Protein AF-A0A315B675-F1 (afdb_monomer_lite)

Structure (mmCIF, N/CA/C/O backbone):
data_AF-A0A315B675-F1
#
_entry.id   AF-A0A315B675-F1
#
loop_
_atom_site.group_PDB
_atom_site.id
_atom_site.type_symbol
_atom_site.label_atom_id
_atom_site.label_alt_id
_atom_site.label_comp_id
_atom_site.label_asym_id
_atom_site.label_entity_id
_atom_site.label_seq_id
_atom_site.pdbx_PDB_ins_code
_atom_site.Cartn_x
_atom_site.Cartn_y
_atom_site.Cartn_z
_atom_site.occupancy
_atom_site.B_iso_or_equiv
_atom_site.auth_seq_id
_atom_site.auth_comp_id
_atom_site.auth_asym_id
_atom_site.auth_atom_id
_atom_site.pdbx_PDB_model_num
ATOM 1 N N . MET A 1 1 ? -19.555 -1.555 -40.958 1.00 49.31 1 MET A N 1
ATOM 2 C CA . MET A 1 1 ? -19.017 -1.549 -39.579 1.00 49.31 1 MET A CA 1
ATOM 3 C C . MET A 1 1 ? -18.232 -0.266 -39.367 1.00 49.31 1 MET A C 1
ATOM 5 O O . MET A 1 1 ? -17.233 -0.069 -40.044 1.00 49.31 1 MET A O 1
ATOM 9 N N . ALA A 1 2 ? -18.707 0.632 -38.504 1.00 65.44 2 ALA A N 1
ATOM 10 C CA . ALA A 1 2 ? -17.981 1.851 -38.157 1.00 65.44 2 ALA A CA 1
ATOM 11 C C . ALA A 1 2 ? -17.162 1.595 -36.886 1.00 65.44 2 ALA A C 1
ATOM 13 O O . ALA A 1 2 ? -17.710 1.174 -35.870 1.00 65.44 2 ALA A O 1
ATOM 14 N N . LEU A 1 3 ? -15.851 1.828 -36.952 1.00 73.19 3 LEU A N 1
ATOM 15 C CA . LEU A 1 3 ? -14.991 1.867 -35.772 1.00 73.19 3 LEU A CA 1
ATOM 16 C C . LEU A 1 3 ? -15.492 3.045 -34.922 1.00 73.19 3 LEU A C 1
ATOM 18 O O . LEU A 1 3 ? -15.460 4.170 -35.410 1.00 73.19 3 LEU A O 1
ATOM 22 N N . GLY A 1 4 ? -16.015 2.809 -33.716 1.00 86.25 4 GLY A N 1
ATOM 23 C CA . GLY A 1 4 ? -16.612 3.824 -32.827 1.00 86.25 4 GLY A CA 1
ATOM 24 C C . GLY A 1 4 ? -15.612 4.843 -32.262 1.00 86.25 4 GLY A C 1
ATOM 25 O O . GLY A 1 4 ? -15.545 5.054 -31.057 1.00 86.25 4 GLY A O 1
ATOM 26 N N . VAL A 1 5 ? -14.791 5.443 -33.120 1.00 82.44 5 VAL A N 1
ATOM 27 C CA . VAL A 1 5 ? -13.722 6.386 -32.794 1.00 82.44 5 VAL A CA 1
ATOM 28 C C . VAL A 1 5 ? -13.802 7.607 -33.705 1.00 82.44 5 VAL A C 1
ATOM 30 O O . VAL A 1 5 ? -14.189 7.517 -34.870 1.00 82.44 5 VAL A O 1
ATOM 33 N N . SER A 1 6 ? -13.403 8.765 -33.176 1.00 88.31 6 SER A N 1
ATOM 34 C CA . SER A 1 6 ? -13.388 10.013 -33.944 1.00 88.31 6 SER A CA 1
ATOM 35 C C . SER A 1 6 ? -12.448 9.935 -35.154 1.00 88.31 6 SER A C 1
ATOM 37 O O . SER A 1 6 ? -11.316 9.451 -35.048 1.00 88.31 6 SER A O 1
ATOM 39 N N . ARG A 1 7 ? -12.886 10.492 -36.293 1.00 84.88 7 ARG A N 1
ATOM 40 C CA . ARG A 1 7 ? -12.094 10.596 -37.532 1.00 84.88 7 ARG A CA 1
ATOM 41 C C . ARG A 1 7 ? -10.771 11.339 -37.322 1.00 84.88 7 ARG A C 1
ATOM 43 O O . ARG A 1 7 ? -9.761 10.933 -37.891 1.00 84.88 7 ARG A O 1
ATOM 50 N N . SER A 1 8 ? -10.749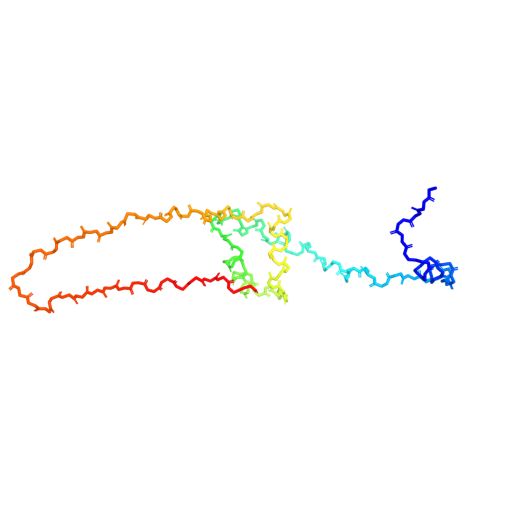 12.368 -36.472 1.00 87.50 8 SER A N 1
ATOM 51 C CA . SER A 1 8 ? -9.523 13.116 -36.160 1.00 87.50 8 SER A CA 1
ATOM 52 C C . SER A 1 8 ? -8.491 12.250 -35.434 1.00 87.50 8 SER A C 1
ATOM 54 O O . SER A 1 8 ? -7.315 12.279 -35.780 1.00 87.50 8 SER A O 1
ATOM 56 N N . ASN A 1 9 ? -8.928 11.403 -34.499 1.00 85.69 9 ASN A N 1
ATOM 57 C CA . ASN A 1 9 ? -8.054 10.474 -33.781 1.00 85.69 9 ASN A CA 1
ATOM 58 C C . ASN A 1 9 ? -7.421 9.439 -34.728 1.00 85.69 9 ASN A C 1
ATOM 60 O O . ASN A 1 9 ? -6.246 9.104 -34.595 1.00 85.69 9 ASN A O 1
ATOM 64 N N . VAL A 1 10 ? -8.184 8.959 -35.715 1.00 87.38 10 VAL A N 1
ATOM 65 C CA . VAL A 1 10 ? -7.675 8.030 -36.738 1.00 87.38 10 VAL A CA 1
ATOM 66 C C . VAL A 1 10 ? -6.635 8.706 -37.630 1.00 87.38 10 VAL A C 1
ATOM 68 O O . VAL A 1 10 ? -5.599 8.106 -37.909 1.00 87.38 10 VAL A O 1
ATOM 71 N N . LEU A 1 11 ? -6.880 9.949 -38.052 1.00 88.75 11 LEU A N 1
ATOM 72 C CA . LEU A 1 11 ? -5.930 10.711 -38.865 1.00 88.75 11 LEU A CA 1
ATOM 73 C C . LEU A 1 11 ? -4.632 10.983 -38.106 1.00 88.75 11 LEU A C 1
ATOM 75 O O . LEU A 1 11 ? -3.570 10.663 -38.625 1.00 88.75 11 LEU A O 1
ATOM 79 N N . ILE A 1 12 ? -4.724 11.456 -36.859 1.00 85.88 12 ILE A N 1
ATOM 80 C CA . ILE A 1 12 ? -3.563 11.695 -35.989 1.00 85.88 12 ILE A CA 1
ATOM 81 C C . ILE A 1 12 ? -2.746 10.416 -35.811 1.00 85.88 12 ILE A C 1
ATOM 83 O O . ILE A 1 12 ? -1.523 10.460 -35.851 1.00 85.88 12 ILE A O 1
ATOM 87 N N . LYS A 1 13 ? -3.397 9.259 -35.635 1.00 83.31 13 LYS A N 1
ATOM 88 C CA . LYS A 1 13 ? -2.684 7.982 -35.518 1.00 83.31 13 LYS A CA 1
ATOM 89 C C . LYS A 1 13 ? -1.979 7.563 -36.807 1.00 83.31 13 LYS A C 1
ATOM 91 O O . LYS A 1 13 ? -0.907 6.976 -36.720 1.00 83.31 13 LYS A O 1
ATOM 96 N N . LYS A 1 14 ? -2.561 7.859 -37.973 1.00 84.88 14 LYS A N 1
ATOM 97 C CA . LYS A 1 14 ? -1.974 7.548 -39.286 1.00 84.88 14 LYS A CA 1
ATOM 98 C C . LYS A 1 14 ? -0.790 8.441 -39.648 1.00 84.88 14 LYS A C 1
ATOM 100 O O . LYS A 1 14 ? 0.099 7.979 -40.347 1.00 84.88 14 LYS A O 1
ATOM 105 N N . THR A 1 15 ? -0.782 9.695 -39.206 1.00 87.81 15 THR A N 1
ATOM 106 C CA . THR A 1 15 ? 0.290 10.659 -39.510 1.00 87.81 15 THR A CA 1
ATOM 107 C C . THR A 1 15 ? 1.457 10.621 -38.523 1.00 87.81 15 THR A C 1
ATOM 109 O O . THR A 1 15 ? 2.396 11.402 -38.663 1.00 87.81 15 THR A O 1
ATOM 112 N N . ARG A 1 16 ? 1.428 9.734 -37.523 1.00 85.44 16 ARG A N 1
ATOM 113 C CA . ARG A 1 16 ? 2.542 9.557 -36.583 1.00 85.44 16 ARG A CA 1
ATOM 114 C C . ARG A 1 16 ? 3.779 9.009 -37.291 1.00 85.44 16 ARG A C 1
ATOM 116 O O . ARG A 1 16 ? 3.678 8.104 -38.113 1.00 85.44 16 ARG A O 1
ATOM 123 N N . SER A 1 17 ? 4.941 9.538 -36.910 1.00 84.12 17 SER A N 1
ATOM 124 C CA . SER A 1 17 ? 6.242 8.965 -37.272 1.00 84.12 17 SER A CA 1
ATOM 125 C C . SER A 1 17 ? 6.368 7.534 -36.735 1.00 84.12 17 SER A C 1
ATOM 127 O O . SER A 1 17 ? 5.757 7.210 -35.713 1.00 84.12 17 SER A O 1
ATOM 129 N N . SER A 1 18 ? 7.185 6.689 -37.372 1.00 80.31 18 SER A N 1
ATOM 130 C CA . SER A 1 18 ? 7.477 5.335 -36.869 1.00 80.31 18 SER A CA 1
ATOM 131 C C . SER A 1 18 ? 8.066 5.349 -35.461 1.00 80.31 18 SER A C 1
ATOM 133 O O . SER A 1 18 ? 7.839 4.422 -34.689 1.00 80.31 18 SER A O 1
ATOM 135 N N . ASP A 1 19 ? 8.768 6.427 -35.115 1.00 83.69 19 ASP A N 1
ATOM 136 C CA . ASP A 1 19 ? 9.432 6.596 -33.820 1.00 83.69 19 ASP A CA 1
ATOM 137 C C . ASP A 1 19 ? 8.488 7.164 -32.749 1.00 83.69 19 ASP A C 1
ATOM 139 O O . ASP A 1 19 ? 8.890 7.421 -31.613 1.00 83.69 19 ASP A O 1
ATOM 143 N N . TRP A 1 20 ? 7.215 7.394 -33.094 1.00 80.94 20 TRP A N 1
ATOM 144 C CA . TRP A 1 20 ? 6.240 7.943 -32.166 1.00 80.94 20 TRP A CA 1
ATOM 145 C C . TRP A 1 20 ? 5.902 6.939 -31.060 1.00 80.94 20 TRP A C 1
ATOM 147 O O . TRP A 1 20 ? 5.170 5.967 -31.262 1.00 80.94 20 TRP A O 1
ATOM 157 N N . ALA A 1 21 ? 6.362 7.230 -29.847 1.00 79.12 21 ALA A N 1
ATOM 158 C CA . ALA A 1 21 ? 5.934 6.545 -28.638 1.00 79.12 21 ALA A CA 1
ATOM 159 C C . ALA A 1 21 ? 4.860 7.371 -27.918 1.00 79.12 21 ALA A C 1
ATOM 161 O O . ALA A 1 21 ? 5.108 8.499 -27.493 1.00 79.12 21 ALA A O 1
ATOM 162 N N . ASP A 1 22 ? 3.668 6.797 -27.726 1.00 78.50 22 ASP A N 1
ATOM 163 C CA . ASP A 1 22 ? 2.661 7.404 -26.854 1.00 78.50 22 ASP A CA 1
ATOM 164 C C . ASP A 1 22 ? 3.229 7.488 -25.419 1.00 78.50 22 ASP A C 1
ATOM 166 O O . ASP A 1 22 ? 3.544 6.474 -24.789 1.00 78.50 22 ASP A O 1
ATOM 170 N N . LEU A 1 23 ? 3.367 8.712 -24.894 1.00 69.00 23 LEU A N 1
ATOM 171 C CA . LEU A 1 23 ? 3.974 9.014 -23.586 1.00 69.00 23 LEU A CA 1
ATOM 172 C C . LEU A 1 23 ? 3.111 8.590 -22.379 1.00 69.00 23 LEU A C 1
ATOM 174 O O . LEU A 1 23 ? 3.381 8.971 -21.245 1.00 69.00 23 LEU A O 1
ATOM 178 N N . THR A 1 24 ? 2.085 7.762 -22.580 1.00 60.97 24 THR A N 1
ATOM 179 C CA . THR A 1 24 ? 1.218 7.240 -21.509 1.00 60.97 24 THR A CA 1
ATOM 180 C C . THR A 1 24 ? 1.850 6.086 -20.731 1.00 60.97 24 THR A C 1
ATOM 182 O O . THR A 1 24 ? 1.169 5.399 -19.968 1.00 60.97 24 THR A O 1
ATOM 185 N N . LYS A 1 25 ? 3.143 5.812 -20.927 1.00 57.00 25 LYS A N 1
ATOM 186 C CA . LYS A 1 25 ? 3.842 4.782 -20.163 1.00 57.00 25 LYS A CA 1
ATOM 187 C C . LYS A 1 25 ? 4.129 5.333 -18.771 1.00 57.00 25 LYS A C 1
ATOM 189 O O . LYS A 1 25 ? 4.917 6.260 -18.614 1.00 57.00 25 LYS A O 1
ATOM 194 N N . SER A 1 26 ? 3.459 4.755 -17.771 1.00 55.53 26 SER A N 1
ATOM 195 C CA . SER A 1 26 ? 3.758 4.962 -16.352 1.00 55.53 26 SER A CA 1
ATOM 196 C C . SER A 1 26 ? 5.269 5.007 -16.151 1.00 55.53 26 SER A C 1
ATOM 198 O O . SER A 1 26 ? 5.966 4.088 -16.583 1.00 55.53 26 SER A O 1
ATOM 200 N N . THR A 1 27 ? 5.757 6.056 -15.482 1.00 56.50 27 THR A N 1
ATOM 201 C CA . THR A 1 27 ? 7.158 6.184 -15.070 1.00 56.50 27 THR A CA 1
ATOM 202 C C . THR A 1 27 ? 7.649 4.859 -14.498 1.00 56.50 27 THR A C 1
ATOM 204 O O . THR A 1 27 ? 6.909 4.206 -13.753 1.00 56.50 27 THR A O 1
ATOM 207 N N . HIS A 1 28 ? 8.873 4.481 -14.884 1.00 57.09 28 HIS A N 1
ATOM 208 C CA . HIS A 1 28 ? 9.567 3.257 -14.495 1.00 57.09 28 HIS A CA 1
ATOM 209 C C . HIS A 1 28 ? 9.185 2.843 -13.070 1.00 57.09 28 HIS A C 1
ATOM 211 O O . HIS A 1 28 ? 9.314 3.636 -12.130 1.00 57.09 28 HIS A O 1
ATOM 217 N N . LYS A 1 29 ? 8.660 1.621 -12.915 1.00 64.50 29 LYS A N 1
ATOM 218 C CA . LYS A 1 29 ? 8.373 1.050 -11.597 1.00 64.50 29 LYS A CA 1
ATOM 219 C C . LYS A 1 29 ? 9.696 1.120 -10.833 1.00 64.50 29 LYS A C 1
ATOM 221 O O . LYS A 1 29 ? 10.689 0.562 -11.296 1.00 64.50 29 LYS A O 1
ATOM 226 N N . ALA A 1 30 ? 9.745 1.916 -9.763 1.00 66.12 30 ALA A N 1
ATOM 227 C CA . ALA A 1 30 ? 10.901 1.909 -8.876 1.00 66.12 30 ALA A CA 1
ATOM 228 C C . ALA A 1 30 ? 11.116 0.454 -8.461 1.00 66.12 30 ALA A C 1
ATOM 230 O O . ALA A 1 30 ? 10.124 -0.213 -8.155 1.00 66.12 30 ALA A O 1
ATOM 231 N N . ASP A 1 31 ? 12.353 -0.032 -8.534 1.00 72.56 31 ASP A N 1
ATOM 232 C CA . ASP A 1 31 ? 12.662 -1.407 -8.160 1.00 72.56 31 ASP A CA 1
ATOM 233 C C . ASP A 1 31 ? 12.183 -1.624 -6.728 1.00 72.56 31 ASP A C 1
ATOM 235 O O . ASP A 1 31 ? 12.704 -0.999 -5.820 1.00 72.56 31 ASP A O 1
ATOM 239 N N . ASP A 1 32 ? 11.115 -2.398 -6.550 1.00 79.19 32 ASP A N 1
ATOM 240 C CA . ASP A 1 32 ? 10.455 -2.634 -5.267 1.00 79.19 32 ASP A CA 1
ATOM 241 C C . ASP A 1 32 ? 11.124 -3.812 -4.511 1.00 79.19 32 ASP A C 1
ATOM 243 O O . ASP A 1 32 ? 10.577 -4.284 -3.512 1.00 79.19 32 ASP A O 1
ATOM 247 N N . ALA A 1 33 ? 12.279 -4.310 -4.986 1.00 80.94 33 ALA A N 1
ATOM 248 C CA . ALA A 1 33 ? 13.001 -5.448 -4.413 1.00 80.94 33 ALA A CA 1
ATOM 249 C C . ALA A 1 33 ? 13.501 -5.203 -2.981 1.00 80.94 33 ALA A C 1
ATOM 251 O O . ALA A 1 33 ? 13.322 -6.064 -2.121 1.00 80.94 33 ALA A O 1
ATOM 252 N N . ASP A 1 34 ? 14.042 -4.016 -2.697 1.00 80.12 34 ASP A N 1
ATOM 253 C CA . ASP A 1 34 ? 14.421 -3.562 -1.347 1.00 80.12 34 ASP A CA 1
ATOM 254 C C . ASP A 1 34 ? 13.255 -3.704 -0.357 1.00 80.12 34 ASP A C 1
ATOM 256 O O . ASP A 1 34 ? 13.399 -4.200 0.762 1.00 80.12 34 ASP A O 1
ATOM 260 N N . LEU A 1 35 ? 12.062 -3.305 -0.793 1.00 79.50 35 LEU A N 1
ATOM 261 C CA . LEU A 1 35 ? 10.867 -3.332 0.025 1.00 79.50 35 LEU A CA 1
ATOM 262 C C . LEU A 1 35 ? 10.319 -4.758 0.170 1.00 79.50 35 LEU A C 1
ATOM 264 O O . LEU A 1 35 ? 9.846 -5.127 1.246 1.00 79.50 35 LEU A O 1
ATOM 268 N N . LYS A 1 36 ? 10.411 -5.566 -0.888 1.00 81.69 36 LYS A N 1
ATOM 269 C CA . LYS A 1 36 ? 10.019 -6.980 -0.881 1.00 81.69 36 LYS A CA 1
ATOM 270 C C . LYS A 1 36 ? 10.939 -7.852 -0.023 1.00 81.69 36 LYS A C 1
ATOM 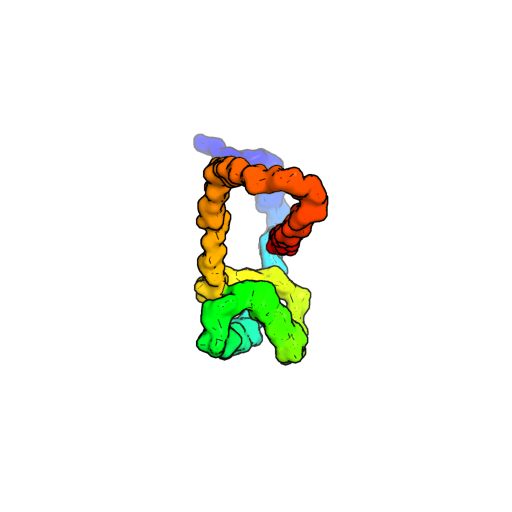272 O O . LYS A 1 36 ? 10.446 -8.846 0.495 1.00 81.69 36 LYS A O 1
ATOM 277 N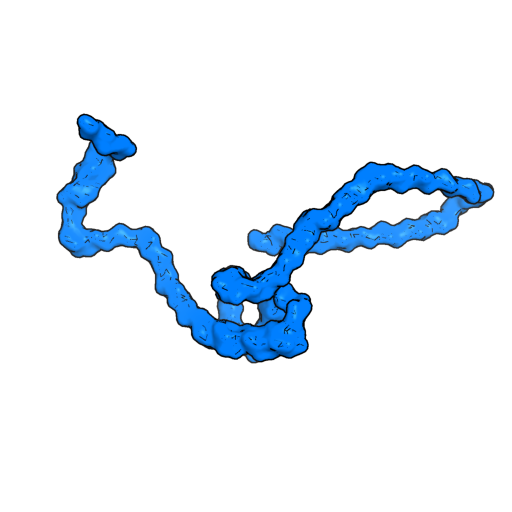 N . ASP A 1 37 ? 12.209 -7.491 0.182 1.00 82.62 37 ASP A N 1
ATOM 278 C CA . ASP A 1 37 ? 13.100 -8.193 1.125 1.00 82.62 37 ASP A CA 1
ATOM 279 C C . ASP A 1 37 ? 12.863 -7.767 2.586 1.00 82.62 37 ASP A C 1
ATOM 281 O O . ASP A 1 37 ? 12.815 -8.599 3.499 1.00 82.62 37 ASP A O 1
ATOM 285 N N . ALA A 1 38 ? 12.643 -6.469 2.820 1.00 79.56 38 ALA A N 1
ATOM 286 C CA . ALA A 1 38 ? 12.465 -5.931 4.168 1.00 79.56 38 ALA A CA 1
ATOM 287 C C . ALA A 1 38 ? 11.103 -6.300 4.788 1.00 79.56 38 ALA A C 1
ATOM 289 O O . ALA A 1 38 ? 11.016 -6.662 5.968 1.00 79.56 38 ALA A O 1
ATOM 290 N N . LEU A 1 39 ? 10.020 -6.232 4.005 1.00 79.62 39 LEU A N 1
ATOM 291 C CA . LEU A 1 39 ? 8.655 -6.405 4.510 1.00 79.62 39 LEU A CA 1
ATOM 292 C C . LEU A 1 39 ? 8.353 -7.795 5.092 1.00 79.62 39 LEU A C 1
ATOM 294 O O . LEU A 1 39 ? 7.750 -7.834 6.165 1.00 79.62 39 LEU A O 1
ATOM 298 N N . PRO A 1 40 ? 8.766 -8.930 4.494 1.00 80.12 40 PRO A N 1
ATOM 299 C CA . PRO A 1 40 ? 8.512 -10.251 5.060 1.00 80.12 40 PRO A CA 1
ATOM 300 C C . PRO A 1 40 ? 9.062 -10.402 6.475 1.00 80.12 40 PRO A C 1
ATOM 302 O O . PRO A 1 40 ? 8.396 -10.990 7.320 1.00 80.12 40 PRO A O 1
ATOM 305 N N . ARG A 1 41 ? 10.240 -9.837 6.771 1.00 79.25 41 ARG A N 1
ATOM 306 C CA . ARG A 1 41 ? 10.830 -9.881 8.120 1.00 79.25 41 ARG A CA 1
ATOM 307 C C . ARG A 1 41 ? 9.959 -9.132 9.130 1.00 79.25 41 ARG A C 1
ATOM 309 O O . ARG A 1 41 ? 9.777 -9.579 10.259 1.00 79.25 41 ARG A O 1
ATOM 316 N N . MET A 1 42 ? 9.377 -8.011 8.713 1.00 76.25 42 MET A N 1
ATOM 317 C CA . MET A 1 42 ? 8.521 -7.176 9.557 1.00 76.25 42 MET A CA 1
ATOM 318 C C . MET A 1 42 ? 7.127 -7.784 9.748 1.00 76.25 42 MET A C 1
ATOM 320 O O . MET A 1 42 ? 6.616 -7.811 10.868 1.00 76.25 42 MET A O 1
ATOM 324 N N . VAL A 1 43 ? 6.526 -8.285 8.666 1.00 77.00 43 VAL A N 1
ATOM 325 C CA . VAL A 1 43 ? 5.179 -8.870 8.657 1.00 77.00 43 VAL A CA 1
ATOM 326 C C . VAL A 1 43 ? 5.169 -10.228 9.363 1.00 77.00 43 VAL A C 1
ATOM 328 O O . VAL A 1 43 ? 4.271 -10.469 10.163 1.00 77.00 43 V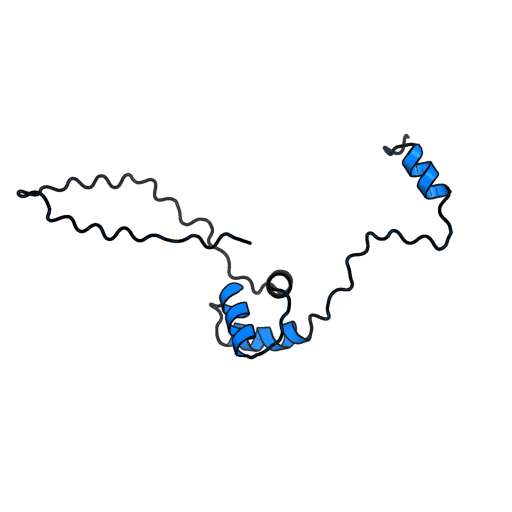AL A O 1
ATOM 331 N N . LYS A 1 44 ? 6.185 -11.083 9.161 1.00 73.06 44 LYS A N 1
ATOM 332 C CA . LYS A 1 44 ? 6.301 -12.375 9.868 1.00 73.06 44 LYS A CA 1
ATOM 333 C C . LYS A 1 44 ? 6.456 -12.196 11.375 1.00 73.06 44 LYS A C 1
ATOM 335 O O . LYS A 1 44 ? 5.813 -12.907 12.137 1.00 73.06 44 LYS A O 1
ATOM 340 N N . ASN A 1 45 ? 7.259 -11.224 11.807 1.00 67.25 45 ASN A N 1
ATOM 341 C CA . ASN A 1 45 ? 7.439 -10.957 13.233 1.00 67.25 45 ASN A CA 1
ATOM 342 C C . ASN A 1 45 ? 6.197 -10.324 13.874 1.00 67.25 45 ASN A C 1
ATOM 344 O O . ASN A 1 45 ? 6.000 -10.457 15.080 1.00 67.25 45 ASN A O 1
ATOM 348 N N . ARG A 1 46 ? 5.378 -9.594 13.101 1.00 66.50 46 ARG A N 1
ATOM 349 C CA . ARG A 1 46 ? 4.199 -8.879 13.609 1.00 66.50 46 ARG A CA 1
ATOM 350 C C . ARG A 1 46 ? 3.076 -8.863 12.575 1.00 66.50 46 ARG A C 1
ATOM 352 O O . ARG A 1 46 ? 2.801 -7.838 11.948 1.00 66.50 46 ARG A O 1
ATOM 359 N N . ALA A 1 47 ? 2.368 -9.987 12.485 1.00 61.31 47 ALA A N 1
ATOM 360 C CA . ALA A 1 47 ? 1.244 -10.209 11.571 1.00 61.31 47 ALA A CA 1
ATOM 361 C C . ALA A 1 47 ? 0.065 -9.224 11.743 1.00 61.31 47 ALA A C 1
ATOM 363 O O . ALA A 1 47 ? -0.883 -9.269 10.976 1.00 61.31 47 ALA A O 1
ATOM 364 N N . THR A 1 48 ? 0.105 -8.315 12.723 1.00 69.00 48 THR A N 1
ATOM 365 C CA . THR A 1 48 ? -0.929 -7.301 13.011 1.00 69.00 48 THR A CA 1
ATOM 366 C C . THR A 1 48 ? -0.600 -5.909 12.445 1.00 69.00 48 THR A C 1
ATOM 368 O O . THR A 1 48 ? -1.270 -4.912 12.752 1.00 69.00 48 THR A O 1
ATOM 371 N N . TYR A 1 49 ? 0.469 -5.770 11.658 1.00 77.00 49 TYR A N 1
ATOM 372 C CA . TYR A 1 49 ? 0.918 -4.463 11.177 1.00 77.00 49 TYR A CA 1
ATOM 373 C C . TYR A 1 49 ? 0.244 -4.072 9.859 1.00 77.00 49 TYR A C 1
ATOM 375 O O . TYR A 1 49 ? 0.580 -4.557 8.787 1.00 77.00 49 TYR A O 1
ATOM 383 N N . GLY A 1 50 ? -0.688 -3.119 9.936 1.00 77.75 50 GLY A N 1
ATOM 384 C CA . GLY A 1 50 ? -1.236 -2.452 8.756 1.00 77.75 50 GLY A CA 1
ATOM 385 C C . GLY A 1 50 ? -0.239 -1.478 8.114 1.00 77.75 50 GLY A C 1
ATOM 386 O O . GLY A 1 50 ? 0.759 -1.087 8.725 1.00 77.75 50 GLY A O 1
ATOM 387 N N . CYS A 1 51 ? -0.560 -1.010 6.905 1.00 79.69 51 CYS A N 1
ATOM 388 C CA . CYS A 1 51 ? 0.323 -0.188 6.064 1.00 79.69 51 CYS A CA 1
ATOM 389 C C . CYS A 1 51 ? 0.963 1.018 6.787 1.00 79.69 51 CYS A C 1
ATOM 391 O O . CYS A 1 51 ? 2.133 1.327 6.569 1.00 79.69 51 CYS A O 1
ATOM 393 N N . ARG A 1 52 ? 0.246 1.672 7.712 1.00 80.25 52 ARG A N 1
ATOM 394 C CA . ARG A 1 52 ? 0.805 2.787 8.501 1.00 80.25 52 ARG A CA 1
ATOM 395 C C . ARG A 1 52 ? 1.884 2.367 9.489 1.00 80.25 52 ARG A C 1
ATOM 397 O O . ARG A 1 52 ? 2.886 3.064 9.598 1.00 80.25 52 ARG A O 1
ATOM 404 N N . ARG A 1 53 ? 1.679 1.263 10.214 1.00 82.56 53 ARG A N 1
ATOM 405 C CA . ARG A 1 53 ? 2.657 0.774 11.200 1.00 82.56 53 ARG A CA 1
ATOM 406 C C . ARG A 1 53 ? 3.916 0.287 10.502 1.00 82.56 53 ARG A C 1
ATOM 408 O O . ARG A 1 53 ? 5.015 0.590 10.948 1.00 82.56 53 ARG A O 1
ATOM 415 N N . VAL A 1 54 ? 3.736 -0.384 9.367 1.00 82.88 54 VAL A N 1
ATOM 416 C CA . VAL A 1 54 ? 4.829 -0.770 8.476 1.00 82.88 54 VAL A CA 1
ATOM 417 C C . VAL A 1 54 ? 5.613 0.460 8.015 1.00 82.88 54 VAL A C 1
ATOM 419 O O . VAL A 1 54 ? 6.819 0.516 8.219 1.00 82.88 54 VAL A O 1
ATOM 422 N N . LEU A 1 55 ? 4.939 1.491 7.493 1.00 81.50 55 LEU A N 1
ATOM 423 C CA . LEU A 1 55 ? 5.599 2.727 7.064 1.00 81.50 55 LEU A CA 1
ATOM 424 C C . LEU A 1 55 ? 6.348 3.432 8.204 1.00 81.50 55 LEU A C 1
ATOM 426 O O . LEU A 1 55 ? 7.463 3.901 8.003 1.00 81.50 55 LEU A O 1
ATOM 430 N N . ALA A 1 56 ? 5.745 3.523 9.391 1.00 83.44 56 ALA A N 1
ATOM 431 C CA . ALA A 1 56 ? 6.382 4.132 10.556 1.00 83.44 56 ALA A CA 1
ATOM 432 C C . ALA A 1 56 ? 7.646 3.369 10.967 1.00 83.44 56 ALA A C 1
ATOM 434 O O . ALA A 1 56 ? 8.660 3.982 11.282 1.00 83.44 56 ALA A O 1
ATOM 435 N N . ARG A 1 57 ? 7.607 2.035 10.910 1.00 83.31 57 ARG A N 1
ATOM 436 C CA . ARG A 1 57 ? 8.764 1.211 11.240 1.00 83.31 57 ARG A CA 1
ATOM 437 C C . ARG A 1 57 ? 9.877 1.335 10.202 1.00 83.31 57 ARG A C 1
ATOM 439 O O . ARG A 1 57 ? 11.020 1.509 10.592 1.00 83.31 57 ARG A O 1
ATOM 446 N N . LEU A 1 58 ? 9.538 1.367 8.915 1.00 81.62 58 LEU A N 1
ATOM 447 C CA . LEU A 1 58 ? 10.516 1.583 7.845 1.00 81.62 58 LEU A CA 1
ATOM 448 C C . LEU A 1 58 ? 11.235 2.938 7.973 1.00 81.62 58 LEU A C 1
ATOM 450 O O . LEU A 1 58 ? 12.420 3.026 7.676 1.00 81.62 58 LEU A O 1
ATOM 454 N N . LYS A 1 59 ? 10.543 3.976 8.469 1.00 80.12 59 LYS A N 1
ATOM 455 C CA . LYS A 1 59 ? 11.169 5.270 8.793 1.00 80.12 59 LYS A CA 1
ATOM 456 C C . LYS A 1 59 ? 12.173 5.174 9.944 1.00 80.12 59 LYS A C 1
ATOM 458 O O . LYS A 1 59 ? 13.206 5.824 9.881 1.00 80.12 59 LYS A O 1
ATOM 463 N N . ILE A 1 60 ? 11.861 4.399 10.986 1.00 82.12 60 ILE A N 1
ATOM 464 C CA . ILE A 1 60 ? 12.762 4.181 12.133 1.00 82.12 60 ILE A CA 1
ATOM 465 C C . ILE A 1 60 ? 13.989 3.384 11.693 1.00 82.12 60 ILE A C 1
ATOM 467 O O . ILE A 1 60 ? 15.115 3.759 12.005 1.00 82.12 60 ILE A O 1
ATOM 471 N N . ASP A 1 61 ? 13.774 2.339 10.896 1.00 76.88 61 ASP A N 1
ATOM 472 C CA . ASP A 1 61 ? 14.838 1.497 10.348 1.00 76.88 61 ASP A CA 1
ATOM 473 C C . ASP A 1 61 ? 15.649 2.229 9.243 1.00 76.88 61 ASP A C 1
ATOM 475 O O . ASP A 1 61 ? 16.471 1.620 8.566 1.00 76.88 61 ASP A O 1
ATOM 479 N N . SER A 1 62 ? 15.442 3.548 9.072 1.00 65.50 62 SER A N 1
ATOM 480 C CA . SER A 1 62 ? 16.196 4.458 8.192 1.00 65.50 62 SER A CA 1
ATOM 481 C C . SER A 1 62 ? 16.213 4.053 6.716 1.00 65.50 62 SER A C 1
ATOM 483 O O . SER A 1 62 ? 17.019 4.546 5.926 1.00 65.50 62 SER A O 1
ATOM 485 N N . LEU A 1 63 ? 15.267 3.204 6.311 1.00 66.56 63 LEU A N 1
ATOM 486 C CA . LEU A 1 63 ? 14.992 2.954 4.910 1.00 66.56 63 LEU A CA 1
ATOM 487 C C . LEU A 1 63 ? 14.365 4.233 4.352 1.00 66.56 63 LEU A C 1
ATOM 489 O O . LEU A 1 63 ? 13.251 4.613 4.723 1.00 66.56 63 LEU A O 1
ATOM 493 N N . GLN A 1 64 ? 15.107 4.913 3.474 1.00 62.16 64 GLN A N 1
ATOM 494 C CA . GLN A 1 64 ? 14.706 6.118 2.739 1.00 62.16 64 GLN A CA 1
ATOM 495 C C . GLN A 1 64 ? 13.577 5.795 1.749 1.00 62.16 64 GLN A C 1
ATOM 497 O O . GLN A 1 64 ? 13.706 5.884 0.528 1.00 62.16 64 GLN A O 1
ATOM 502 N N . ILE A 1 65 ? 12.432 5.361 2.268 1.00 63.22 65 ILE A N 1
ATOM 503 C CA . ILE A 1 65 ? 11.276 5.041 1.454 1.00 63.22 65 ILE A CA 1
ATOM 504 C C . ILE A 1 65 ? 10.577 6.346 1.139 1.00 63.22 65 ILE A C 1
ATOM 506 O O . ILE A 1 65 ? 9.685 6.809 1.851 1.00 63.22 65 ILE A O 1
ATOM 510 N N . ASN A 1 66 ? 10.973 6.907 0.004 1.00 61.00 66 ASN A N 1
ATOM 511 C CA . ASN A 1 66 ? 10.509 8.198 -0.484 1.00 61.00 66 ASN A CA 1
ATOM 512 C C . ASN A 1 66 ? 8.986 8.301 -0.670 1.00 61.00 66 ASN A C 1
ATOM 514 O O . ASN A 1 66 ? 8.477 9.403 -0.864 1.00 61.00 66 ASN A O 1
ATOM 518 N N . LYS A 1 67 ? 8.220 7.195 -0.682 1.00 73.38 67 LYS A N 1
ATOM 519 C CA . LYS A 1 67 ? 6.797 7.232 -1.068 1.00 73.38 67 LYS A CA 1
ATOM 520 C C . LYS A 1 67 ? 5.917 6.276 -0.251 1.00 73.38 67 LYS A C 1
ATOM 522 O O . LYS A 1 67 ? 5.885 5.077 -0.506 1.00 73.38 67 LYS A O 1
ATOM 527 N N . LYS A 1 68 ? 5.062 6.824 0.626 1.00 77.94 68 LYS A N 1
ATOM 528 C CA . LYS A 1 68 ? 3.951 6.114 1.315 1.00 77.94 68 LYS A CA 1
ATOM 529 C C . LYS A 1 68 ? 3.090 5.277 0.354 1.00 77.94 68 LYS A C 1
ATOM 531 O O . LYS A 1 68 ? 2.724 4.148 0.666 1.00 77.94 68 LYS A O 1
ATOM 536 N N . LYS A 1 69 ? 2.817 5.804 -0.844 1.00 82.44 69 LYS A N 1
ATOM 537 C CA . LYS A 1 69 ? 2.054 5.107 -1.896 1.00 82.44 69 LYS A CA 1
ATOM 538 C C . LYS A 1 69 ? 2.767 3.857 -2.431 1.00 82.44 69 LYS A C 1
ATOM 540 O O . LYS A 1 69 ? 2.095 2.908 -2.816 1.00 82.44 69 LYS A O 1
ATOM 545 N N . ARG A 1 70 ? 4.106 3.836 -2.431 1.00 83.62 70 ARG A N 1
ATOM 546 C CA . ARG A 1 70 ? 4.910 2.676 -2.850 1.00 83.62 70 ARG A CA 1
ATOM 547 C C . ARG A 1 70 ? 4.735 1.518 -1.872 1.00 83.62 70 ARG A C 1
ATOM 549 O O . ARG A 1 70 ? 4.419 0.420 -2.306 1.00 83.62 70 ARG A O 1
ATOM 556 N N . VAL A 1 71 ? 4.830 1.799 -0.568 1.00 82.12 71 VAL A N 1
ATOM 557 C CA . VAL A 1 71 ? 4.596 0.800 0.491 1.00 82.12 71 VAL A CA 1
ATOM 558 C C . VAL A 1 71 ? 3.200 0.214 0.391 1.00 82.12 71 VAL A C 1
ATOM 560 O O . VAL A 1 71 ? 3.040 -1.000 0.383 1.00 82.12 71 VAL A O 1
ATOM 563 N N . TYR A 1 72 ? 2.193 1.075 0.247 1.00 83.94 72 TYR A N 1
ATOM 564 C CA . TYR A 1 72 ? 0.819 0.622 0.082 1.00 83.94 72 TYR A CA 1
ATOM 565 C C . TYR A 1 72 ? 0.644 -0.268 -1.154 1.00 83.94 72 TYR A C 1
ATOM 567 O O . TYR A 1 72 ? 0.039 -1.329 -1.050 1.00 83.94 72 TYR A O 1
ATOM 575 N N . ARG A 1 73 ? 1.201 0.133 -2.305 1.00 86.38 73 ARG A N 1
ATOM 576 C CA . ARG A 1 73 ? 1.105 -0.642 -3.547 1.00 86.38 73 ARG A CA 1
ATOM 577 C C . ARG A 1 73 ? 1.749 -2.019 -3.408 1.00 86.38 73 ARG A C 1
ATOM 579 O O . ARG A 1 73 ? 1.099 -2.997 -3.736 1.00 86.38 73 ARG A O 1
ATOM 586 N N . VAL A 1 74 ? 2.972 -2.101 -2.886 1.00 85.19 74 VAL A N 1
ATOM 587 C CA . VAL A 1 74 ? 3.672 -3.386 -2.708 1.00 85.19 74 VAL A CA 1
ATOM 588 C C . VAL A 1 74 ? 2.927 -4.285 -1.728 1.00 85.19 74 VAL A C 1
ATOM 590 O O . VAL A 1 74 ? 2.666 -5.438 -2.043 1.00 85.19 74 VAL A O 1
ATOM 593 N N . MET A 1 75 ? 2.483 -3.748 -0.588 1.00 83.88 75 MET A N 1
ATOM 594 C CA . MET A 1 75 ? 1.687 -4.524 0.368 1.00 83.88 75 MET A CA 1
ATOM 595 C C . MET A 1 75 ? 0.345 -4.987 -0.210 1.00 83.88 75 MET A C 1
ATOM 597 O O . MET A 1 75 ? -0.135 -6.051 0.166 1.00 83.88 75 MET A O 1
ATOM 601 N N . ARG A 1 76 ? -0.281 -4.193 -1.088 1.00 83.75 76 ARG A N 1
ATOM 602 C CA . ARG A 1 76 ? -1.523 -4.570 -1.772 1.00 83.75 76 ARG A CA 1
ATOM 603 C C . ARG A 1 76 ? -1.277 -5.672 -2.797 1.00 83.75 76 ARG A C 1
ATOM 605 O O . ARG A 1 76 ? -2.014 -6.648 -2.803 1.00 83.75 76 ARG A O 1
ATOM 612 N N . ASP A 1 77 ? -0.273 -5.491 -3.649 1.00 84.31 77 ASP A N 1
ATOM 613 C CA . ASP A 1 77 ? 0.035 -6.406 -4.747 1.00 84.31 77 ASP A CA 1
ATOM 614 C C . ASP A 1 77 ? 0.536 -7.769 -4.213 1.00 84.31 77 ASP A C 1
ATOM 616 O O . ASP A 1 77 ? 0.219 -8.796 -4.804 1.00 84.31 77 ASP A O 1
ATOM 620 N N . ASP A 1 78 ? 1.223 -7.791 -3.062 1.00 82.50 78 ASP A N 1
ATOM 621 C CA . ASP A 1 78 ? 1.708 -9.017 -2.400 1.00 82.50 78 ASP A CA 1
ATOM 622 C C . ASP A 1 78 ? 0.719 -9.588 -1.353 1.00 82.50 78 ASP A C 1
ATOM 624 O O . ASP A 1 78 ? 1.013 -10.576 -0.682 1.00 82.50 78 ASP A O 1
ATOM 628 N N . GLY A 1 79 ? -0.465 -8.982 -1.192 1.00 81.69 79 GLY A N 1
ATOM 629 C CA . GLY A 1 79 ? -1.531 -9.506 -0.326 1.00 81.69 79 GLY A CA 1
ATOM 630 C C . GLY A 1 79 ? -1.291 -9.365 1.185 1.00 81.69 79 GLY A C 1
ATOM 631 O O . GLY A 1 79 ? -1.924 -10.056 1.977 1.00 81.69 79 GLY A O 1
ATOM 632 N N . TRP A 1 80 ? -0.405 -8.465 1.617 1.00 81.62 80 TRP A N 1
ATOM 633 C CA . TRP A 1 80 ? -0.078 -8.227 3.035 1.00 81.62 80 TRP A CA 1
ATOM 634 C C . TRP A 1 80 ? -0.952 -7.175 3.717 1.00 81.62 80 TRP A C 1
ATOM 636 O O . TRP A 1 80 ? -0.717 -6.806 4.872 1.00 81.62 80 TRP A O 1
ATOM 646 N N . LEU A 1 81 ? -1.943 -6.631 3.015 1.00 80.50 81 LEU A N 1
ATOM 647 C CA . LEU A 1 81 ? -2.905 -5.743 3.644 1.00 80.50 81 LEU A CA 1
ATOM 648 C C . LEU A 1 81 ? -3.819 -6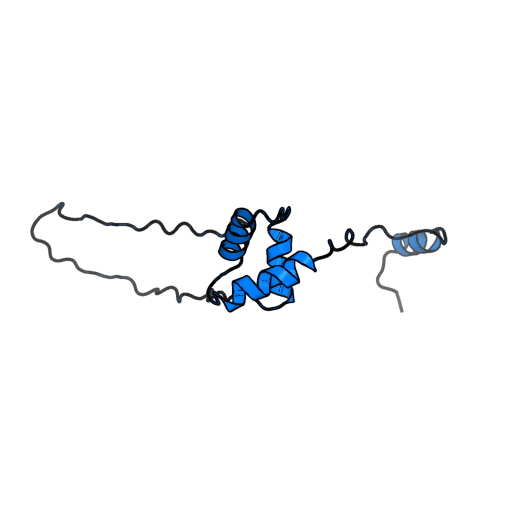.547 4.562 1.00 80.50 81 LEU A C 1
ATOM 650 O O . LEU A 1 81 ? -4.516 -7.462 4.134 1.00 80.50 81 LEU A O 1
ATOM 654 N N . LEU A 1 82 ? -3.848 -6.144 5.830 1.00 78.31 82 LEU A N 1
ATOM 655 C CA . LEU A 1 82 ? -4.852 -6.624 6.764 1.00 78.31 82 LEU A CA 1
ATOM 656 C C . LEU A 1 82 ? -6.239 -6.328 6.214 1.00 78.31 82 LEU A C 1
ATOM 658 O O . LEU A 1 82 ? -6.503 -5.207 5.763 1.00 78.31 82 LEU A O 1
ATOM 662 N N . PHE A 1 83 ? -7.119 -7.323 6.303 1.00 69.38 83 PHE A N 1
ATOM 663 C CA . PHE A 1 83 ? -8.529 -7.142 6.013 1.00 69.38 83 PHE A CA 1
ATOM 664 C C . PHE A 1 83 ? -9.049 -5.974 6.853 1.00 69.38 83 PHE A C 1
ATOM 666 O O . PHE A 1 83 ? -9.101 -6.035 8.084 1.00 69.38 83 PHE A O 1
ATOM 673 N N . ARG A 1 84 ? -9.397 -4.868 6.188 1.00 65.69 84 ARG A N 1
ATOM 674 C CA . ARG A 1 84 ? -10.116 -3.783 6.842 1.00 65.69 84 ARG A CA 1
ATOM 675 C C . ARG A 1 84 ? -11.527 -4.302 7.037 1.00 65.69 84 ARG A C 1
ATOM 677 O O . ARG A 1 84 ? -12.308 -4.339 6.086 1.00 65.69 84 ARG A O 1
ATOM 684 N N . GLN A 1 85 ? -11.854 -4.679 8.266 1.00 55.94 85 GLN A N 1
ATOM 685 C CA . GLN A 1 85 ? -13.235 -4.881 8.679 1.00 55.94 85 GLN A CA 1
ATOM 686 C C . GLN A 1 85 ? -13.912 -3.502 8.664 1.00 55.94 85 GLN A C 1
ATOM 688 O O . GLN A 1 85 ? -13.990 -2.794 9.659 1.00 55.94 85 GLN A O 1
ATOM 693 N N . SER A 1 86 ? -14.284 -3.075 7.456 1.00 51.91 86 SER A N 1
ATOM 694 C CA . SER A 1 86 ? -14.848 -1.757 7.132 1.00 51.91 86 SER A CA 1
ATOM 695 C C . SER A 1 86 ? -16.286 -1.628 7.629 1.00 51.91 86 SER A C 1
ATOM 697 O O . SER A 1 86 ? -16.846 -0.541 7.667 1.00 51.91 86 SER A O 1
ATOM 699 N N . HIS A 1 87 ? -16.861 -2.751 8.042 1.00 54.56 87 HIS A N 1
ATOM 700 C CA . HIS A 1 87 ? -18.197 -2.866 8.581 1.00 54.56 87 HIS A CA 1
ATOM 701 C C . HIS A 1 87 ? -18.073 -3.202 10.064 1.00 54.56 87 HIS A C 1
ATOM 703 O O . HIS A 1 87 ? -18.365 -4.316 10.494 1.00 54.56 87 HIS A O 1
ATOM 709 N N . ARG A 1 88 ? -17.623 -2.233 10.872 1.00 54.41 88 ARG A N 1
ATOM 710 C CA . ARG A 1 88 ? -18.162 -2.181 12.232 1.00 54.41 88 ARG A CA 1
ATOM 711 C C . ARG A 1 88 ? -19.644 -1.908 11.997 1.00 54.41 88 ARG A C 1
ATOM 713 O O . ARG A 1 88 ? -19.971 -0.883 11.402 1.00 54.41 88 ARG A O 1
ATOM 720 N N . HIS A 1 89 ? -20.502 -2.882 12.294 1.00 60.47 89 HIS A N 1
ATOM 721 C CA . HIS A 1 89 ? -21.944 -2.699 12.172 1.00 60.47 89 HIS A CA 1
ATOM 722 C C . HIS A 1 89 ? -22.253 -1.387 12.898 1.00 60.47 89 HIS A C 1
ATOM 724 O O . HIS A 1 89 ? -21.884 -1.266 14.068 1.00 60.47 89 HIS A O 1
ATOM 730 N N . LEU A 1 90 ? -22.794 -0.375 12.204 1.00 61.28 90 LEU A N 1
ATOM 731 C CA . LEU A 1 90 ? -23.328 0.774 12.923 1.00 61.28 90 LEU A CA 1
ATOM 732 C C . LEU A 1 90 ? -24.401 0.173 13.817 1.00 61.28 90 LEU A C 1
ATOM 734 O O . LEU A 1 90 ? -25.408 -0.348 13.326 1.00 61.28 90 LEU A O 1
ATOM 738 N N . ASP A 1 91 ? -24.122 0.133 15.113 1.00 60.69 91 ASP A N 1
ATOM 739 C CA . ASP A 1 91 ? -25.127 -0.246 16.074 1.00 60.69 91 ASP A CA 1
ATOM 740 C C . ASP A 1 91 ? -26.112 0.920 16.115 1.00 60.69 91 ASP A C 1
ATOM 742 O O . ASP A 1 91 ? -25.937 1.898 16.832 1.00 60.69 91 ASP A O 1
ATOM 746 N N . ASN A 1 92 ? -27.109 0.855 15.232 1.00 63.28 92 ASN A N 1
ATOM 747 C CA . ASN A 1 92 ? -28.198 1.822 15.150 1.00 63.28 92 ASN A CA 1
ATOM 748 C C . ASN A 1 92 ? -29.185 1.650 16.313 1.00 63.28 92 ASN A C 1
ATOM 750 O O . ASN A 1 92 ? -30.244 2.283 16.316 1.00 63.28 92 ASN A O 1
ATOM 754 N N . ARG A 1 93 ? -28.874 0.795 17.300 1.00 69.56 93 ARG A N 1
ATOM 755 C CA . ARG A 1 93 ? -29.592 0.790 18.567 1.00 69.56 93 ARG A CA 1
ATOM 756 C C . ARG A 1 93 ? -29.466 2.182 19.162 1.00 69.56 93 ARG A C 1
ATOM 758 O O . ARG A 1 93 ? -28.389 2.619 19.559 1.00 69.56 93 ARG A O 1
ATOM 765 N N . LYS A 1 94 ? -30.596 2.885 19.229 1.00 65.75 94 LYS A N 1
ATOM 766 C CA . LYS A 1 94 ? -30.710 4.065 20.077 1.00 65.75 94 LYS A CA 1
ATOM 767 C C . LYS A 1 94 ? -30.306 3.626 21.481 1.00 65.75 94 LYS A C 1
ATOM 769 O O . LYS A 1 94 ? -30.965 2.771 22.069 1.00 65.75 94 LYS A O 1
ATOM 774 N N . HIS A 1 95 ? -29.210 4.176 21.997 1.00 62.62 95 HIS A N 1
ATOM 775 C CA . HIS A 1 95 ? -28.871 4.054 23.408 1.00 62.62 95 HIS A CA 1
ATOM 776 C C . HIS A 1 95 ? -29.866 4.898 24.205 1.00 62.62 95 HIS A C 1
ATOM 778 O O . HIS A 1 95 ? -29.597 6.027 24.603 1.00 62.62 95 HIS A O 1
ATOM 784 N N . GLU A 1 96 ? -31.063 4.353 24.384 1.00 56.72 96 GLU A N 1
ATOM 785 C CA . GLU A 1 96 ? -32.096 4.924 25.229 1.00 56.72 96 GLU A CA 1
ATOM 786 C C . GLU A 1 96 ? -31.786 4.505 26.667 1.00 56.72 96 GLU A C 1
ATOM 788 O O . GLU A 1 96 ? -32.293 3.519 27.193 1.00 56.72 96 GLU A O 1
ATOM 793 N N . VAL A 1 97 ? -30.824 5.199 27.278 1.00 60.56 97 VAL A N 1
ATOM 794 C CA . VAL A 1 97 ? -30.503 5.008 28.692 1.00 60.56 97 VAL A CA 1
ATOM 795 C C . VAL A 1 97 ? -31.320 6.023 29.482 1.00 60.56 97 VAL A C 1
ATOM 797 O O . VAL A 1 97 ? -30.975 7.205 29.537 1.00 60.56 97 VAL A O 1
ATOM 800 N N . THR A 1 98 ? -32.415 5.574 30.096 1.00 63.91 98 THR A N 1
ATOM 801 C CA . THR A 1 98 ? -33.136 6.373 31.093 1.00 63.91 98 THR A CA 1
ATOM 802 C C . THR A 1 98 ? -32.324 6.377 32.379 1.00 63.91 98 THR A C 1
ATOM 804 O O . THR A 1 98 ? -32.223 5.380 33.090 1.00 63.91 98 THR A O 1
ATOM 807 N N . VAL A 1 99 ? -31.705 7.517 32.657 1.00 58.62 99 VAL A N 1
ATOM 808 C CA . VAL A 1 99 ? -30.850 7.718 33.821 1.00 58.62 99 VAL A CA 1
ATOM 809 C C . VAL A 1 99 ? -31.698 8.315 34.947 1.00 58.62 99 VAL A C 1
ATOM 811 O O . VAL A 1 99 ? -32.032 9.497 34.912 1.00 58.62 99 VAL A O 1
ATOM 814 N N . ALA A 1 100 ? -32.072 7.500 35.935 1.00 64.19 100 ALA A N 1
ATOM 815 C CA . ALA A 1 100 ? -32.758 7.963 37.141 1.00 64.19 100 ALA A CA 1
ATOM 816 C C . ALA A 1 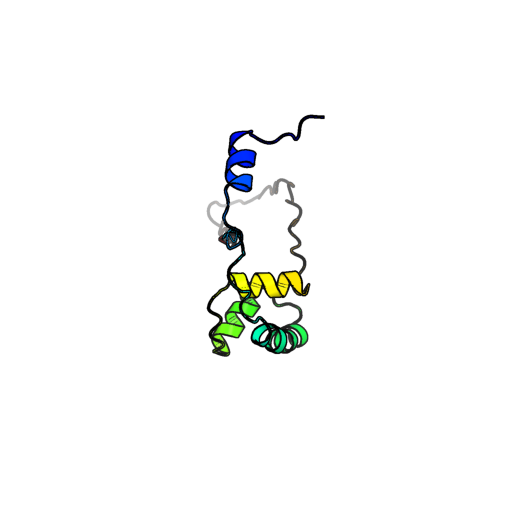100 ? -31.725 8.517 38.137 1.00 64.19 100 ALA A C 1
ATOM 818 O O . ALA A 1 100 ? -31.122 7.762 38.896 1.00 64.19 100 ALA A O 1
ATOM 819 N N . ILE A 1 101 ? -31.484 9.829 38.114 1.00 60.62 101 ILE A N 1
ATOM 820 C CA . ILE A 1 101 ? -30.571 10.506 39.048 1.00 60.62 101 ILE A CA 1
ATOM 821 C C . ILE A 1 101 ? -31.340 11.573 39.838 1.00 60.62 101 ILE A C 1
ATOM 823 O O . ILE A 1 101 ? -32.174 12.280 39.278 1.00 60.62 101 ILE A O 1
ATOM 827 N N . LYS A 1 102 ? -31.051 11.669 41.144 1.00 66.94 102 LYS A N 1
ATOM 828 C CA . LYS A 1 102 ? -31.667 12.624 42.083 1.00 66.94 102 LYS A CA 1
ATOM 829 C C . LYS A 1 102 ? -31.051 14.034 42.060 1.00 66.94 102 LYS A C 1
ATOM 831 O O . LYS A 1 102 ? -31.738 14.968 42.449 1.00 66.94 102 LYS A O 1
ATOM 836 N N . GLU A 1 103 ? -29.803 14.196 41.613 1.00 62.53 103 GLU A N 1
ATOM 837 C CA . GLU A 1 103 ? -29.054 15.467 41.637 1.00 62.53 103 GLU A CA 1
ATOM 838 C C . GLU A 1 103 ? -28.404 15.789 40.277 1.00 62.53 103 GLU A C 1
ATOM 840 O O . GLU A 1 103 ? -27.855 14.917 39.601 1.00 62.53 103 GLU A O 1
ATOM 845 N N . SER A 1 104 ? -28.477 17.052 39.855 1.00 57.62 104 SER A N 1
ATOM 846 C CA . SER A 1 104 ? -27.878 17.552 38.610 1.00 57.62 104 SER A CA 1
ATOM 847 C C . SER A 1 104 ? -26.343 17.675 38.704 1.00 57.62 104 SER A C 1
ATOM 849 O O . SER A 1 104 ? -25.812 17.903 39.781 1.00 57.62 104 SER A O 1
ATOM 851 N N . ASP A 1 105 ? -25.643 17.566 37.565 1.00 59.12 105 ASP A N 1
ATOM 852 C CA . ASP A 1 105 ? -24.195 17.840 37.372 1.00 59.12 105 ASP A CA 1
ATOM 853 C C . ASP A 1 105 ? -23.129 16.810 37.802 1.00 59.12 105 ASP A C 1
ATOM 855 O O . ASP A 1 105 ? -21.936 17.095 37.761 1.00 59.12 105 ASP A O 1
ATOM 859 N N . ILE A 1 106 ? -23.486 15.548 38.041 1.00 61.81 106 ILE A N 1
ATOM 860 C CA . ILE A 1 106 ? -22.497 14.445 38.177 1.00 61.81 106 ILE A CA 1
ATOM 861 C C . ILE A 1 106 ? -22.050 13.824 36.834 1.00 61.81 106 ILE A C 1
ATOM 863 O O . ILE A 1 106 ? -21.340 12.817 36.799 1.00 61.81 106 ILE A O 1
ATOM 867 N N . ARG A 1 107 ? -22.453 14.402 35.694 1.00 59.66 107 ARG A N 1
ATOM 868 C CA . ARG A 1 107 ? -22.125 13.875 34.357 1.00 59.66 107 ARG A CA 1
ATOM 869 C C . ARG A 1 107 ? -20.709 14.274 33.924 1.00 59.66 107 ARG A C 1
ATOM 871 O O . ARG A 1 107 ? -20.520 15.307 33.292 1.00 59.66 107 ARG A O 1
ATOM 878 N N . LEU A 1 108 ? -19.732 13.393 34.139 1.00 60.88 108 LEU A N 1
ATOM 879 C CA . LEU A 1 108 ? -18.539 13.349 33.286 1.00 60.88 108 LEU A CA 1
ATOM 880 C C . LEU A 1 108 ? -18.817 12.436 32.085 1.00 60.88 108 LEU A C 1
ATOM 882 O O . LEU A 1 108 ? -18.810 11.214 32.205 1.00 60.88 108 LEU A O 1
ATOM 886 N N . CYS A 1 109 ? -19.045 13.029 30.912 1.00 61.84 109 CYS A N 1
ATOM 887 C CA . CYS A 1 109 ? -19.017 12.292 29.651 1.00 61.84 109 CYS A CA 1
ATOM 888 C C . CYS A 1 109 ? -17.595 12.326 29.086 1.00 61.84 109 CYS A C 1
ATOM 890 O O . CYS A 1 109 ? -17.158 13.335 28.533 1.00 61.84 109 CYS A O 1
ATOM 892 N N . SER A 1 110 ? -16.877 11.211 29.171 1.00 60.16 110 SER A N 1
ATOM 893 C CA . SER A 1 110 ? -15.670 10.969 28.382 1.00 60.16 110 SER A CA 1
ATOM 894 C C . SER A 1 110 ? -16.069 10.668 26.932 1.00 60.16 110 SER A C 1
ATOM 896 O O . SER A 1 110 ? -16.038 9.527 26.480 1.00 60.16 110 SER A O 1
ATOM 898 N N . ASN A 1 111 ? -16.482 11.698 26.186 1.00 65.06 111 ASN A N 1
ATOM 899 C CA . ASN A 1 111 ? -16.692 11.567 24.746 1.00 65.06 111 ASN A CA 1
ATOM 900 C C . ASN A 1 111 ? -15.326 11.335 24.078 1.00 65.06 111 ASN A C 1
ATOM 902 O O . ASN A 1 111 ? -14.541 12.262 23.884 1.00 65.06 111 ASN A O 1
ATOM 906 N N . GLY A 1 112 ? -15.024 10.074 23.766 1.00 57.78 112 GLY A N 1
ATOM 907 C CA . GLY A 1 112 ? -13.830 9.692 23.024 1.00 57.78 112 GLY A CA 1
ATOM 908 C C . GLY A 1 112 ? -13.938 10.168 21.580 1.00 57.78 112 GLY A C 1
ATOM 909 O O . GLY A 1 112 ? -14.709 9.621 20.795 1.00 57.78 112 GLY A O 1
ATOM 910 N N . LEU A 1 113 ? -13.172 11.195 21.220 1.00 62.88 113 LEU A N 1
ATOM 911 C CA . LEU A 1 113 ? -13.025 11.619 19.832 1.00 62.88 113 LEU A CA 1
ATOM 912 C C . LEU A 1 113 ? -12.180 10.577 19.078 1.00 62.88 113 LEU A C 1
ATOM 914 O O . LEU A 1 113 ? -10.952 10.575 19.172 1.00 62.88 113 LEU A O 1
ATOM 918 N N . GLU A 1 114 ? -12.820 9.696 18.309 1.00 52.41 114 GLU A N 1
ATOM 919 C CA . GLU A 1 114 ? -12.115 8.808 17.379 1.00 52.41 114 GLU A CA 1
ATOM 920 C C . GLU A 1 114 ? -11.799 9.569 16.080 1.00 52.41 114 GLU A C 1
ATOM 922 O O . GLU A 1 114 ? -12.627 9.689 15.175 1.00 52.41 114 GLU A O 1
ATOM 927 N N . LEU A 1 115 ? -10.578 10.103 15.969 1.00 56.12 115 LEU A N 1
ATOM 928 C CA . LEU A 1 115 ? -10.094 10.686 14.717 1.00 56.12 115 LEU A CA 1
ATOM 929 C C . LEU A 1 115 ? -9.907 9.581 13.668 1.00 56.12 115 LEU A C 1
ATOM 931 O O . LEU A 1 115 ? -8.933 8.819 13.685 1.00 56.12 115 LEU A O 1
ATOM 935 N N . SER A 1 116 ? -10.846 9.521 12.725 1.00 55.59 116 SER A N 1
ATOM 936 C CA . SER A 1 116 ? -10.753 8.663 11.548 1.00 55.59 116 SER A CA 1
ATOM 937 C C . SER A 1 116 ? -9.562 9.101 10.704 1.00 55.59 116 SER A C 1
ATOM 939 O O . SER A 1 116 ? -9.558 10.149 10.062 1.00 55.59 116 SER A O 1
ATOM 941 N N . ASN A 1 117 ? -8.507 8.292 10.705 1.00 51.78 117 ASN A N 1
ATOM 942 C CA . ASN A 1 117 ? -7.391 8.485 9.796 1.00 51.78 117 ASN A CA 1
ATOM 943 C C . ASN A 1 117 ? -7.824 8.020 8.388 1.00 51.78 117 ASN A C 1
ATOM 945 O O . ASN A 1 117 ? -7.421 6.944 7.958 1.00 51.78 117 ASN A O 1
ATOM 949 N N . ASP A 1 118 ? -8.638 8.784 7.666 1.00 49.97 118 ASP A N 1
ATOM 950 C CA . ASP A 1 118 ? -9.014 8.483 6.271 1.00 49.97 118 ASP A CA 1
ATOM 951 C C . ASP A 1 118 ? -8.432 9.487 5.263 1.00 49.97 118 ASP A C 1
ATOM 953 O O . ASP A 1 118 ? -8.763 9.460 4.083 1.00 49.97 118 ASP A O 1
ATOM 957 N N . ILE A 1 119 ? -7.476 10.316 5.688 1.00 39.44 119 ILE A N 1
ATOM 958 C CA . ILE A 1 119 ? -6.749 11.210 4.784 1.00 39.44 119 ILE A CA 1
ATOM 959 C C . ILE A 1 119 ? -5.637 10.409 4.080 1.00 39.44 119 ILE A C 1
ATOM 961 O O . ILE A 1 119 ? -4.613 10.038 4.682 1.00 39.44 119 ILE A O 1
ATOM 965 N N . TRP A 1 120 ? -5.875 10.089 2.808 1.00 40.97 120 TRP A N 1
ATOM 966 C CA . TRP A 1 120 ? -4.917 9.486 1.878 1.00 40.97 120 TRP A CA 1
ATOM 967 C C . TRP A 1 120 ? -4.474 10.476 0.815 1.00 40.97 120 TRP A C 1
ATOM 969 O O . TRP A 1 120 ? -5.351 11.123 0.213 1.00 40.97 120 TRP A O 1
#

Sequence (120 aa):
MALGVSRSNVLIKKTRSSDWADLTKSTHKADDADLKDALPRMVKNRATYGCRRVLARLKIDSLQINKKKRVYRVMRDDGWLLFRQSHRHLDNRKHEVTVAIKESDIRLCSNGLELSNDIW

Radius of gyration: 26.55 Å; chains: 1; bounding box: 49×30×82 Å

pLDDT: mean 71.39, std 11.86, range [39.44, 88.75]

Foldseek 3Di:
DDDPDDPVVVVVVVPDDPPDDDPPDDPPLDPCVVVVVPVCVVCVVPVPDALVNVVVVCVVVVPPPVDSVSSVVVCVVVVSHDPPPVCPPPPPPDPPDPDDDPDPDPDDDPPDPDPPPPDD

Secondary structure (DSSP, 8-state):
---SS-HHHHHHHHT--TT---S-S-------HHHHHHHHHHHHH-TT--HHHHHHHHHHTT-----HHHHHHHHHHTT-S--------------------SSTT---------------